Protein AF-A0A165WT64-F1 (afdb_monomer_lite)

Structure (mmCIF, N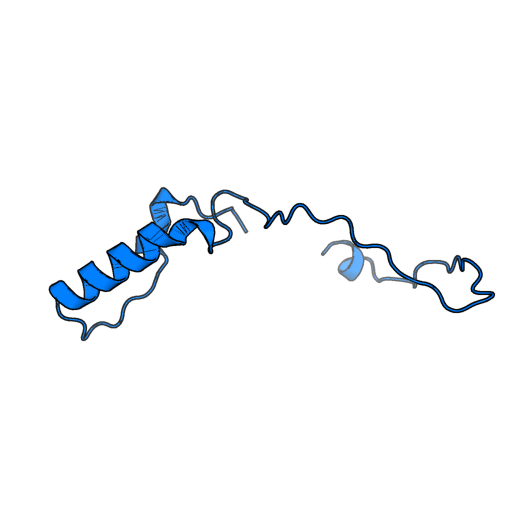/CA/C/O backbone):
data_AF-A0A165WT64-F1
#
_entry.id   AF-A0A165WT64-F1
#
loop_
_atom_site.group_PDB
_atom_site.id
_atom_site.type_symbol
_atom_site.label_atom_id
_atom_site.label_alt_id
_atom_site.label_comp_id
_atom_site.label_asym_id
_atom_site.label_entity_id
_atom_site.label_seq_id
_atom_site.pdbx_PDB_ins_code
_atom_site.Cartn_x
_atom_site.Cartn_y
_atom_site.Cartn_z
_atom_site.occupancy
_atom_site.B_iso_or_equiv
_atom_site.auth_seq_id
_atom_site.auth_comp_id
_atom_site.auth_asym_id
_atom_site.auth_atom_id
_atom_site.pdbx_PDB_model_num
ATOM 1 N N . ASP A 1 1 ? 8.122 -6.879 14.647 1.00 60.00 1 ASP A N 1
ATOM 2 C CA . ASP A 1 1 ? 6.684 -6.680 14.871 1.00 60.00 1 ASP A CA 1
ATOM 3 C C . ASP A 1 1 ? 5.905 -7.874 14.391 1.00 60.00 1 ASP A C 1
ATOM 5 O O . ASP A 1 1 ? 6.177 -8.376 13.304 1.00 60.00 1 ASP A O 1
ATOM 9 N N . ASP A 1 2 ? 4.983 -8.343 15.225 1.00 68.88 2 ASP A N 1
ATOM 10 C CA . ASP A 1 2 ? 4.051 -9.396 14.843 1.00 68.88 2 ASP A CA 1
ATOM 11 C C . ASP A 1 2 ? 3.025 -8.826 13.849 1.00 68.88 2 ASP A C 1
ATOM 13 O O . ASP A 1 2 ? 2.524 -7.715 14.056 1.00 68.88 2 ASP A O 1
ATOM 17 N N . PRO A 1 3 ? 2.698 -9.547 12.762 1.00 77.25 3 PRO A N 1
ATOM 18 C CA . PRO A 1 3 ? 1.779 -9.047 11.751 1.00 77.25 3 PRO A CA 1
ATOM 19 C C . PRO A 1 3 ? 0.385 -8.835 12.347 1.00 77.25 3 PRO A C 1
ATOM 21 O O . PRO A 1 3 ? -0.201 -9.737 12.952 1.00 77.25 3 PRO A O 1
ATOM 24 N N . ILE A 1 4 ? -0.167 -7.637 12.143 1.00 84.19 4 ILE A N 1
ATOM 25 C CA . ILE A 1 4 ? -1.530 -7.312 12.563 1.00 84.19 4 ILE A CA 1
ATOM 26 C C . ILE A 1 4 ? -2.504 -8.064 11.645 1.00 84.19 4 ILE A C 1
ATOM 28 O O . ILE A 1 4 ? -2.468 -7.863 10.425 1.00 84.19 4 ILE A O 1
ATOM 32 N N . PRO A 1 5 ? -3.386 -8.918 12.193 1.00 90.06 5 PRO A N 1
ATOM 33 C CA . PRO A 1 5 ? -4.364 -9.617 11.381 1.00 90.06 5 PRO A CA 1
ATOM 34 C C . PRO A 1 5 ? -5.469 -8.658 10.922 1.00 90.06 5 PRO A C 1
ATOM 36 O O . PRO A 1 5 ? -5.915 -7.816 11.707 1.00 90.06 5 PRO A O 1
ATOM 39 N N . ALA A 1 6 ? -6.001 -8.831 9.708 1.00 88.06 6 ALA A N 1
ATOM 40 C CA . ALA A 1 6 ? -7.060 -7.953 9.187 1.00 88.06 6 ALA A CA 1
ATOM 41 C C . ALA A 1 6 ? -8.315 -7.910 10.076 1.00 88.06 6 ALA A C 1
ATOM 43 O O . ALA A 1 6 ? -8.983 -6.882 10.180 1.00 88.06 6 ALA A O 1
ATOM 44 N N . SER A 1 7 ? -8.583 -8.991 10.815 1.00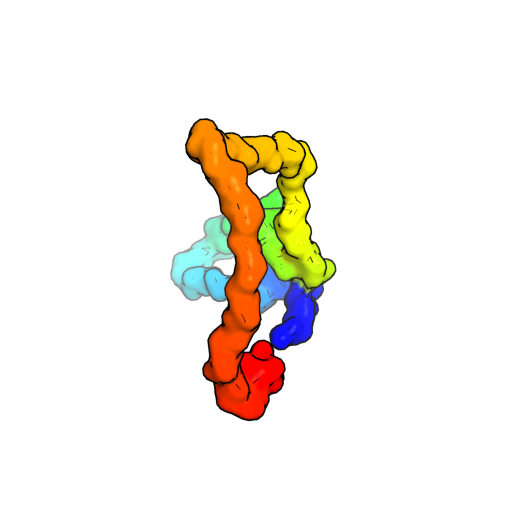 90.00 7 SER A N 1
ATOM 45 C CA . SER A 1 7 ? -9.663 -9.060 11.814 1.00 90.00 7 SER A CA 1
ATOM 46 C C . SER A 1 7 ? -9.584 -8.001 12.926 1.00 90.00 7 SER A C 1
ATOM 48 O O . SER A 1 7 ? -10.592 -7.730 13.581 1.00 90.00 7 SER A O 1
ATOM 50 N N . LYS A 1 8 ? -8.411 -7.396 13.156 1.00 92.00 8 LYS A N 1
ATOM 51 C CA . LYS A 1 8 ? -8.201 -6.346 14.161 1.00 92.00 8 LYS A CA 1
ATOM 52 C C . LYS A 1 8 ? -8.158 -4.933 13.577 1.00 92.00 8 LYS A C 1
ATOM 54 O O . LYS A 1 8 ? -8.063 -3.994 14.355 1.00 92.00 8 LYS A O 1
ATOM 59 N N . LEU A 1 9 ? -8.297 -4.758 12.261 1.00 91.50 9 LEU A N 1
ATOM 60 C CA . LEU A 1 9 ? -8.101 -3.470 11.581 1.00 91.50 9 LEU A CA 1
ATOM 61 C C . LEU A 1 9 ? -8.839 -2.297 12.248 1.00 91.50 9 LEU A C 1
ATOM 63 O O . LEU A 1 9 ? -8.222 -1.296 12.587 1.00 91.50 9 LEU A O 1
ATOM 67 N N . LEU A 1 10 ? -10.143 -2.434 12.503 1.00 93.44 10 LEU A N 1
ATOM 68 C CA . LEU A 1 10 ? -10.940 -1.357 13.109 1.00 93.44 10 LEU A CA 1
ATOM 69 C C . LEU A 1 10 ? -10.604 -1.077 14.581 1.00 93.44 10 LEU A C 1
ATOM 71 O O . LEU A 1 10 ? -10.997 -0.038 15.097 1.00 93.44 10 LEU A O 1
ATOM 75 N N . LYS A 1 11 ? -9.925 -2.003 15.269 1.00 92.94 11 LYS A N 1
ATOM 76 C CA . LYS A 1 11 ? -9.480 -1.815 16.658 1.00 92.94 11 LYS A CA 1
ATOM 77 C C . LYS A 1 11 ? -8.150 -1.076 16.741 1.00 92.94 11 LYS A C 1
ATOM 79 O O . LYS A 1 11 ? -7.920 -0.386 17.723 1.00 92.94 11 LYS A O 1
ATOM 84 N N . GLU A 1 12 ? -7.296 -1.252 15.738 1.00 91.06 12 GLU A N 1
ATOM 85 C CA . GLU A 1 12 ? -5.981 -0.604 15.663 1.00 91.06 12 GLU A CA 1
ATOM 86 C C . GLU A 1 12 ? -6.065 0.814 15.077 1.00 91.06 12 GLU A C 1
ATOM 88 O O . GLU A 1 12 ? -5.140 1.607 15.226 1.00 91.06 12 GLU A O 1
ATOM 93 N N . ILE A 1 13 ? -7.166 1.144 14.396 1.00 90.56 13 ILE A N 1
ATOM 94 C CA . ILE A 1 13 ? -7.399 2.481 13.852 1.00 90.56 13 ILE A CA 1
ATOM 95 C C . ILE A 1 13 ? -7.987 3.387 14.928 1.00 90.56 13 ILE A C 1
ATOM 97 O O . ILE A 1 13 ? -9.032 3.096 15.512 1.00 90.56 13 ILE A O 1
ATOM 101 N N . ASP A 1 14 ? -7.329 4.524 15.124 1.00 93.81 14 ASP A N 1
ATOM 102 C CA . ASP A 1 14 ? -7.814 5.595 15.979 1.00 93.81 14 ASP A CA 1
ATOM 103 C C . ASP A 1 14 ? -8.837 6.466 15.228 1.00 93.81 14 ASP A C 1
ATOM 105 O O . ASP A 1 14 ? -8.566 6.987 14.141 1.00 93.81 14 ASP A O 1
ATOM 109 N N . PHE A 1 15 ? -10.032 6.605 15.803 1.00 93.94 15 PHE A N 1
ATOM 110 C CA . PHE A 1 15 ? -11.122 7.418 15.266 1.00 93.94 15 PHE A CA 1
ATOM 111 C C . PHE A 1 15 ? -11.335 8.627 16.171 1.00 93.94 15 PHE A C 1
ATOM 113 O O . PHE A 1 15 ? -11.422 8.486 17.388 1.00 93.94 15 PHE A O 1
ATOM 120 N N . ALA A 1 16 ? -11.517 9.806 15.575 1.00 94.69 16 ALA A N 1
ATOM 121 C CA . ALA A 1 16 ? -11.761 11.025 16.338 1.00 94.69 16 ALA A CA 1
ATOM 122 C C . ALA A 1 16 ? -13.001 10.901 17.251 1.00 94.69 16 ALA A C 1
ATOM 124 O O . ALA A 1 16 ? -14.073 10.470 16.821 1.00 94.69 16 ALA A O 1
ATOM 125 N N . GLU A 1 17 ? -12.863 11.319 18.513 1.00 93.06 17 GLU A N 1
ATOM 126 C CA . GLU A 1 17 ? -13.895 11.153 19.552 1.00 93.06 17 GLU A CA 1
ATOM 127 C C . GLU A 1 17 ? -15.185 11.941 19.279 1.00 93.06 17 GLU A C 1
ATOM 129 O O . GLU A 1 17 ? -16.254 11.597 19.777 1.00 93.06 17 GLU A O 1
ATOM 134 N N . ASN A 1 18 ? -15.102 13.002 18.476 1.00 95.44 18 ASN A N 1
ATOM 135 C CA . ASN A 1 18 ? -16.217 13.893 18.161 1.00 95.44 18 ASN A CA 1
ATOM 136 C C . ASN A 1 18 ? -17.060 13.439 16.957 1.00 95.44 18 ASN A C 1
ATOM 138 O O . ASN A 1 18 ? -17.928 14.190 16.508 1.00 95.44 18 ASN A O 1
ATOM 142 N N . LEU A 1 19 ? -16.806 12.246 16.413 1.00 94.00 19 LEU A N 1
ATOM 143 C CA . LEU A 1 19 ? -17.583 11.700 15.304 1.00 94.00 19 LEU A CA 1
ATOM 144 C C . LEU A 1 19 ? -18.986 11.303 15.762 1.00 94.00 19 LEU A C 1
ATOM 146 O O . LEU A 1 19 ? -19.162 10.603 16.762 1.00 94.00 19 LEU A O 1
ATOM 150 N N . THR A 1 20 ? -19.997 11.674 14.976 1.00 96.88 20 THR A N 1
ATOM 151 C CA . THR A 1 20 ? -21.327 11.089 15.163 1.00 96.88 20 THR A CA 1
ATOM 152 C C . THR A 1 20 ? -21.288 9.589 14.832 1.00 96.88 20 THR A C 1
ATOM 154 O O . THR A 1 20 ? -20.441 9.147 14.044 1.00 96.88 20 THR A O 1
ATOM 157 N N . PRO A 1 21 ? -22.218 8.778 15.371 1.00 95.50 21 PRO A N 1
ATOM 158 C CA . PRO A 1 21 ? -22.281 7.349 15.055 1.00 95.50 21 PRO A CA 1
ATOM 159 C C . PRO A 1 21 ? -22.369 7.063 13.547 1.00 95.50 21 PRO A C 1
ATOM 161 O O . PRO A 1 21 ? -21.781 6.105 13.050 1.00 95.50 21 PRO A O 1
ATOM 164 N N . GLU A 1 22 ? -23.064 7.922 12.803 1.00 96.81 22 GLU A N 1
ATOM 165 C CA . GLU A 1 22 ? -23.239 7.817 11.350 1.00 96.81 22 GLU A CA 1
ATOM 166 C C . GLU A 1 22 ? -21.944 8.126 10.588 1.00 96.81 22 GLU A C 1
ATOM 168 O O . GLU A 1 22 ? -21.581 7.411 9.650 1.00 96.81 22 GLU A O 1
ATOM 173 N N . GLN A 1 23 ? -21.214 9.163 11.011 1.00 96.38 23 GLN A N 1
ATOM 174 C CA . GLN A 1 23 ? -19.920 9.520 10.428 1.00 96.38 23 GLN A CA 1
ATOM 175 C C . GLN A 1 23 ? -18.888 8.423 10.667 1.00 96.38 23 GLN A C 1
ATOM 177 O O . GLN A 1 23 ? -18.199 8.010 9.734 1.00 96.38 23 GLN A O 1
ATOM 182 N N . ARG A 1 24 ? -18.823 7.908 11.901 1.00 96.25 24 ARG A N 1
ATOM 183 C CA . ARG A 1 24 ? -17.936 6.799 12.254 1.00 96.25 24 ARG A CA 1
ATOM 184 C C . ARG A 1 24 ? -18.224 5.569 11.401 1.00 96.25 24 ARG A C 1
ATOM 186 O O . ARG A 1 24 ? -17.306 5.037 10.790 1.00 96.25 24 ARG A O 1
ATOM 193 N N . LYS A 1 25 ? -19.495 5.176 11.283 1.00 96.38 25 LYS A N 1
ATOM 194 C CA . LYS A 1 25 ? -19.898 4.039 10.448 1.00 96.38 25 LYS A CA 1
ATOM 195 C C . LYS A 1 25 ? -19.486 4.220 8.984 1.00 96.38 25 LYS A C 1
ATOM 197 O O . LYS A 1 25 ? -18.964 3.298 8.370 1.00 96.38 25 LYS A O 1
ATOM 202 N N . THR A 1 26 ? -19.665 5.424 8.440 1.00 96.88 26 THR A N 1
ATOM 203 C CA . THR A 1 26 ? -19.264 5.736 7.059 1.00 96.88 26 THR A CA 1
ATOM 204 C C . THR A 1 26 ? -17.751 5.581 6.864 1.00 96.88 26 THR A C 1
ATOM 206 O O . THR A 1 26 ? -17.310 5.066 5.838 1.00 96.88 26 THR A O 1
ATOM 209 N N . LEU A 1 27 ? -16.946 5.994 7.847 1.00 96.19 27 LEU A N 1
ATOM 210 C CA . LEU A 1 27 ? -15.491 5.822 7.814 1.00 96.19 27 LEU A CA 1
ATOM 211 C C . LEU A 1 27 ? -15.078 4.353 7.944 1.00 96.19 27 LEU A C 1
ATOM 213 O O . LEU A 1 27 ? -14.227 3.901 7.179 1.00 96.19 27 LEU A O 1
ATOM 217 N N . GLU A 1 28 ? -15.691 3.603 8.863 1.00 95.94 28 GLU A N 1
ATOM 218 C CA . GLU A 1 28 ? -15.459 2.162 9.019 1.00 95.94 28 GLU A CA 1
ATOM 219 C C . GLU A 1 28 ? -15.744 1.414 7.705 1.00 95.94 28 GLU A C 1
ATOM 221 O O . GLU A 1 28 ? -14.919 0.611 7.265 1.00 95.94 28 GLU A O 1
ATOM 226 N N . ASP A 1 29 ? -16.841 1.745 7.015 1.00 96.94 29 ASP A N 1
ATOM 227 C CA . ASP A 1 29 ? -17.193 1.160 5.716 1.00 96.94 29 ASP A CA 1
ATOM 228 C C . ASP A 1 29 ? -16.135 1.445 4.636 1.00 96.94 29 ASP A C 1
ATOM 230 O O . ASP A 1 29 ? -15.792 0.562 3.842 1.00 96.94 29 ASP A O 1
ATOM 234 N N . VAL A 1 30 ? -15.597 2.670 4.589 1.00 96.81 30 VAL A N 1
ATOM 235 C CA . VAL A 1 30 ? -14.520 3.043 3.654 1.00 96.81 30 VAL A CA 1
ATOM 236 C C . VAL 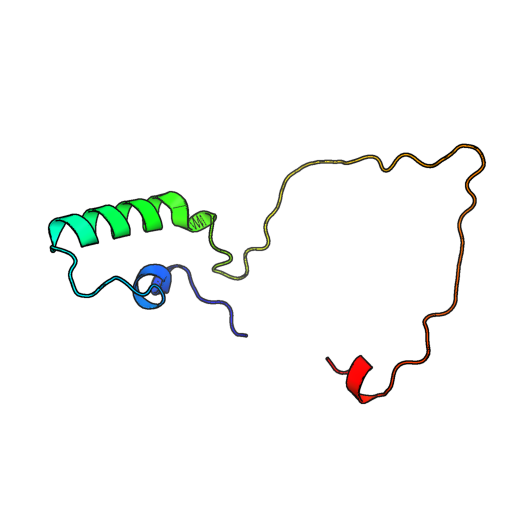A 1 30 ? -13.243 2.268 3.974 1.00 96.81 30 VAL A C 1
ATOM 238 O O . VAL A 1 30 ? -12.630 1.699 3.070 1.00 96.81 30 VAL A O 1
ATOM 241 N N . ILE A 1 31 ? -12.861 2.196 5.248 1.00 95.56 31 ILE A N 1
ATOM 242 C CA . ILE A 1 31 ? -11.670 1.470 5.695 1.00 95.56 31 ILE A CA 1
ATOM 243 C C . ILE A 1 31 ? -11.765 -0.010 5.320 1.00 95.56 31 ILE A C 1
ATOM 245 O O . ILE A 1 31 ? -10.841 -0.541 4.709 1.00 95.56 31 ILE A O 1
ATOM 249 N N . LEU A 1 32 ? -12.887 -0.667 5.625 1.00 94.69 32 LEU A N 1
ATOM 250 C CA . LEU A 1 32 ? -13.087 -2.084 5.315 1.00 94.69 32 LEU A CA 1
ATOM 251 C C . LEU A 1 32 ? -13.085 -2.342 3.806 1.00 94.69 32 LEU A C 1
ATOM 253 O O . LEU A 1 32 ? -12.451 -3.290 3.339 1.00 94.69 32 LEU A O 1
ATOM 257 N N . ARG A 1 33 ? -13.733 -1.471 3.021 1.00 96.25 33 ARG A N 1
ATOM 258 C CA . ARG A 1 33 ? -13.721 -1.552 1.552 1.00 96.25 33 ARG A CA 1
ATOM 259 C C . ARG A 1 33 ? -12.303 -1.491 0.987 1.00 96.25 33 ARG A C 1
ATOM 261 O O . ARG A 1 33 ? -12.008 -2.157 -0.003 1.00 96.25 33 ARG A O 1
ATOM 268 N N . HIS A 1 34 ? -11.433 -0.710 1.619 1.00 93.00 34 HIS A N 1
ATOM 269 C CA . HIS A 1 34 ? -10.052 -0.501 1.201 1.00 93.00 34 HIS A CA 1
ATOM 270 C C . HIS A 1 34 ? -9.034 -1.212 2.103 1.00 93.00 34 HIS A C 1
ATOM 272 O O . HIS A 1 34 ? -7.865 -0.839 2.093 1.00 93.00 34 HIS A O 1
ATOM 278 N N . GLN A 1 35 ? -9.423 -2.273 2.822 1.00 90.81 35 GLN A N 1
ATOM 279 C CA . GLN A 1 35 ? -8.536 -2.983 3.759 1.00 90.81 35 GLN A CA 1
ATOM 280 C C . GLN A 1 35 ? -7.232 -3.482 3.112 1.00 90.81 35 GLN A C 1
ATOM 282 O O . GLN A 1 35 ? -6.194 -3.564 3.758 1.00 90.81 35 GLN A O 1
ATOM 287 N N . ALA A 1 36 ? -7.263 -3.759 1.805 1.00 87.75 36 ALA A N 1
ATOM 288 C CA . ALA A 1 36 ? -6.094 -4.145 1.027 1.00 87.75 36 ALA A CA 1
ATOM 289 C C . ALA A 1 36 ? -5.023 -3.034 0.959 1.00 87.75 36 ALA A C 1
ATOM 291 O O . ALA A 1 36 ? -3.847 -3.319 0.773 1.00 87.75 36 ALA A O 1
ATOM 292 N N . ALA A 1 37 ? -5.370 -1.760 1.124 1.00 87.69 37 ALA A N 1
ATOM 293 C CA . ALA A 1 37 ? -4.367 -0.696 1.153 1.00 87.69 37 ALA A CA 1
ATOM 294 C C . ALA A 1 37 ? -3.411 -0.806 2.360 1.00 87.69 37 ALA A C 1
ATOM 296 O O . ALA A 1 37 ? -2.338 -0.209 2.342 1.00 87.69 37 ALA A O 1
ATOM 297 N N . PHE A 1 38 ? -3.778 -1.581 3.385 1.00 87.25 38 PHE A N 1
ATOM 298 C CA . PHE A 1 38 ? -2.978 -1.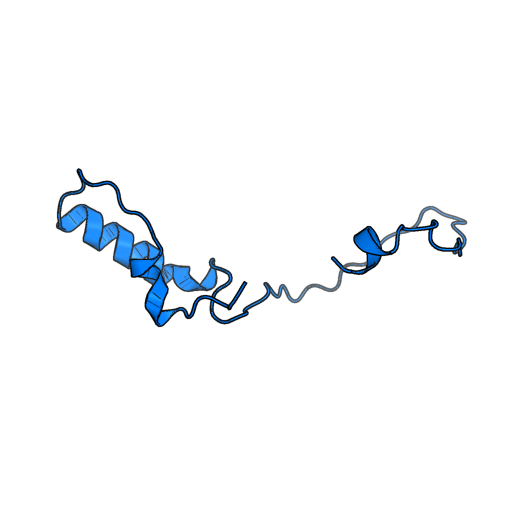804 4.582 1.00 87.25 38 PHE A CA 1
ATOM 299 C C . PHE A 1 38 ? -2.127 -3.080 4.451 1.00 87.25 38 PHE A C 1
ATOM 301 O O . PHE A 1 38 ? -2.561 -4.087 3.887 1.00 87.25 38 PHE A O 1
ATOM 308 N N . GLY A 1 39 ? -0.913 -3.054 5.008 1.00 86.69 39 GLY A N 1
ATOM 309 C CA . GLY A 1 39 ? 0.011 -4.198 5.069 1.00 86.69 39 GLY A CA 1
ATOM 310 C C . GLY A 1 39 ? -0.358 -5.225 6.146 1.00 86.69 39 GLY A C 1
ATOM 311 O O . GLY A 1 39 ? 0.476 -5.575 6.975 1.00 86.69 39 GLY A O 1
ATOM 312 N N . LEU A 1 40 ? -1.621 -5.650 6.187 1.00 89.12 40 LEU A N 1
ATOM 313 C CA . LEU A 1 40 ? -2.143 -6.620 7.158 1.00 89.12 40 LEU A CA 1
ATOM 314 C C . LEU A 1 40 ? -1.810 -8.050 6.730 1.00 89.12 40 LEU A C 1
ATOM 316 O O . LEU A 1 40 ? -1.470 -8.292 5.573 1.00 89.12 40 LEU A O 1
ATOM 320 N N . ASP A 1 41 ? -1.916 -9.002 7.658 1.00 88.06 41 ASP A N 1
ATOM 321 C CA . ASP A 1 41 ? -1.749 -10.440 7.379 1.00 88.06 41 ASP A CA 1
ATOM 322 C C . ASP A 1 41 ? -0.410 -10.786 6.694 1.00 88.06 41 ASP A C 1
ATOM 324 O O . ASP A 1 41 ? -0.324 -11.703 5.877 1.00 88.06 41 ASP A O 1
ATOM 328 N N . ASN A 1 42 ? 0.649 -10.033 7.018 1.00 83.00 42 ASN A N 1
ATOM 329 C CA . ASN A 1 42 ? 1.983 -10.176 6.426 1.00 83.00 42 ASN A CA 1
ATOM 330 C C . ASN A 1 42 ? 2.011 -9.976 4.895 1.00 83.00 42 ASN A C 1
ATOM 332 O O . ASN A 1 42 ? 2.871 -10.512 4.191 1.00 83.00 42 ASN A O 1
ATOM 336 N N . ARG A 1 43 ? 1.051 -9.211 4.364 1.00 83.19 43 ARG A N 1
ATOM 337 C CA . ARG A 1 43 ? 0.933 -8.923 2.939 1.00 83.19 43 ARG A CA 1
ATOM 338 C C . ARG A 1 43 ? 1.926 -7.844 2.526 1.00 83.19 43 ARG A C 1
ATOM 340 O O . ARG A 1 43 ? 1.757 -6.670 2.853 1.00 83.19 43 ARG A O 1
ATOM 347 N N . LEU A 1 44 ? 2.931 -8.236 1.751 1.00 79.75 44 LEU A N 1
ATOM 348 C CA . LEU A 1 44 ? 3.786 -7.300 1.032 1.00 79.75 44 LEU A CA 1
ATOM 349 C C . LEU A 1 44 ? 3.075 -6.872 -0.257 1.00 79.75 44 LEU A C 1
ATOM 351 O O . LEU A 1 44 ? 2.448 -7.696 -0.922 1.00 79.75 44 LEU A O 1
ATOM 355 N N . GLY A 1 45 ? 3.133 -5.582 -0.588 1.00 77.38 45 GLY A N 1
ATOM 356 C CA . GLY A 1 45 ? 2.582 -5.090 -1.847 1.00 77.38 45 GLY A CA 1
ATOM 357 C C . GLY A 1 45 ? 3.235 -5.808 -3.025 1.00 77.38 45 GLY A C 1
ATOM 358 O O . GLY A 1 45 ? 4.458 -5.824 -3.128 1.00 77.38 45 GLY A O 1
ATOM 359 N N . ASP A 1 46 ? 2.417 -6.388 -3.897 1.00 78.56 46 ASP A N 1
ATOM 360 C CA . ASP A 1 46 ? 2.853 -6.954 -5.167 1.00 78.56 46 ASP A CA 1
ATOM 361 C C . ASP A 1 46 ? 2.241 -6.125 -6.295 1.00 78.56 46 ASP A C 1
ATOM 363 O O . ASP A 1 46 ? 1.034 -5.860 -6.313 1.00 78.56 46 ASP A O 1
ATOM 367 N N . PHE A 1 47 ? 3.089 -5.673 -7.210 1.00 79.44 47 PHE A N 1
ATOM 368 C CA . PHE A 1 47 ? 2.665 -5.022 -8.436 1.00 79.44 47 PHE A CA 1
ATOM 369 C C . PHE A 1 47 ? 3.309 -5.794 -9.585 1.00 79.44 47 PHE A C 1
ATOM 371 O O . PHE A 1 47 ? 4.533 -5.730 -9.721 1.00 79.44 47 PHE A O 1
ATOM 378 N N . PRO A 1 48 ? 2.520 -6.524 -10.398 1.00 81.31 48 PRO A N 1
ATOM 379 C CA . PRO A 1 48 ? 3.049 -7.379 -11.451 1.00 81.31 48 PRO A CA 1
ATOM 380 C C . PRO A 1 48 ? 3.577 -6.514 -12.599 1.00 81.31 48 PRO A C 1
ATOM 382 O O . PRO A 1 48 ? 2.895 -6.272 -13.595 1.00 81.31 48 PRO A O 1
ATOM 385 N N . ALA A 1 49 ? 4.794 -6.005 -12.434 1.00 85.88 49 ALA A N 1
ATOM 386 C CA . ALA A 1 49 ? 5.482 -5.183 -13.408 1.00 85.88 49 ALA A CA 1
ATOM 387 C C . ALA A 1 49 ? 6.930 -5.630 -13.563 1.00 85.88 49 ALA A C 1
ATOM 389 O O . ALA A 1 49 ? 7.714 -5.609 -12.617 1.00 85.88 49 ALA A O 1
ATOM 390 N N . ASP A 1 50 ? 7.293 -5.931 -14.804 1.00 89.62 50 ASP A N 1
ATOM 391 C CA . ASP A 1 50 ? 8.678 -6.130 -15.199 1.00 89.62 50 ASP A CA 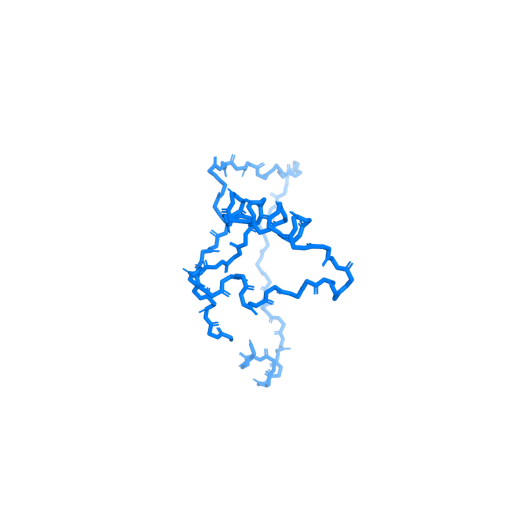1
ATOM 392 C C . ASP A 1 50 ? 9.261 -4.803 -15.684 1.00 89.62 50 ASP A C 1
ATOM 394 O O . ASP A 1 50 ? 8.956 -4.316 -16.777 1.00 89.62 50 ASP A O 1
ATOM 398 N N . VAL A 1 51 ? 10.117 -4.197 -14.862 1.00 89.00 51 VAL A N 1
ATOM 399 C CA . VAL A 1 51 ? 10.769 -2.923 -15.183 1.00 89.00 51 VAL A CA 1
ATOM 400 C C . VAL A 1 51 ? 12.191 -3.177 -15.679 1.00 89.00 51 VAL A C 1
ATOM 402 O O . VAL A 1 51 ? 13.017 -3.767 -14.986 1.00 89.00 51 VAL A O 1
ATOM 405 N N . LYS A 1 52 ? 12.510 -2.686 -16.883 1.00 93.62 52 LYS A N 1
ATOM 406 C CA . LYS A 1 52 ? 13.882 -2.701 -17.411 1.00 93.62 52 LYS A CA 1
ATOM 407 C C . LYS A 1 52 ? 14.650 -1.471 -16.928 1.00 93.62 52 LYS A C 1
ATOM 409 O O . LYS A 1 52 ? 14.270 -0.345 -17.238 1.00 93.62 52 LYS A O 1
ATOM 414 N N . ILE A 1 53 ? 15.763 -1.688 -16.230 1.00 92.25 53 ILE A N 1
ATOM 415 C CA . ILE A 1 53 ? 16.693 -0.618 -15.843 1.00 92.25 53 ILE A CA 1
ATOM 416 C C . ILE A 1 53 ? 17.640 -0.347 -17.017 1.00 92.25 53 ILE A C 1
ATOM 418 O O . ILE A 1 53 ? 18.472 -1.186 -17.361 1.00 92.25 53 ILE A O 1
ATOM 422 N N . LEU A 1 54 ? 17.506 0.820 -17.649 1.00 95.50 54 LEU A N 1
ATOM 423 C CA . LEU A 1 54 ? 18.370 1.226 -18.758 1.00 95.50 54 LEU A CA 1
ATOM 424 C C . LEU A 1 54 ? 19.707 1.756 -18.229 1.00 95.50 54 LEU A C 1
ATOM 426 O O . LEU A 1 54 ? 19.743 2.648 -17.382 1.00 95.50 54 LEU A O 1
ATOM 430 N N . LEU A 1 55 ? 20.809 1.220 -18.752 1.00 96.19 55 LEU A N 1
ATOM 431 C CA . LEU A 1 55 ? 22.157 1.675 -18.420 1.00 96.19 55 LEU A CA 1
ATOM 432 C C . LEU A 1 55 ? 22.623 2.755 -19.397 1.00 96.19 55 LEU A C 1
ATOM 434 O O . LEU A 1 55 ? 22.191 2.807 -20.550 1.00 96.19 55 LEU A O 1
ATOM 43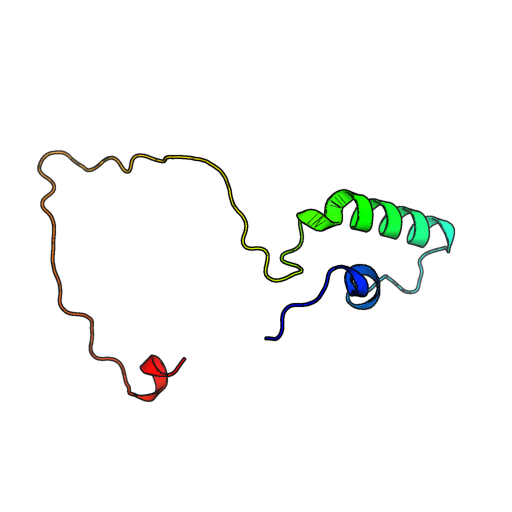8 N N . LYS A 1 56 ? 23.558 3.595 -18.945 1.00 96.25 56 LYS A N 1
ATOM 439 C CA . LYS A 1 56 ? 24.293 4.473 -19.861 1.00 96.25 56 LYS A CA 1
ATOM 440 C C . LYS A 1 56 ? 25.109 3.611 -20.838 1.00 96.25 56 LYS A C 1
ATOM 442 O O . LYS A 1 56 ? 25.580 2.545 -20.419 1.00 96.25 56 LYS A O 1
ATOM 447 N N . PRO A 1 57 ? 25.326 4.061 -22.086 1.00 95.81 57 PRO A N 1
ATOM 448 C CA . PRO A 1 57 ? 26.260 3.405 -22.997 1.00 95.81 57 PRO A CA 1
ATOM 449 C C . PRO A 1 57 ? 27.610 3.132 -22.313 1.00 95.81 57 PRO A C 1
ATOM 451 O O . PRO A 1 57 ? 28.045 3.920 -21.473 1.00 95.81 57 PRO A O 1
ATOM 454 N N . ASP A 1 58 ? 28.220 1.987 -22.624 1.00 95.31 58 ASP A N 1
ATOM 455 C CA . ASP A 1 58 ? 29.528 1.541 -22.110 1.00 95.31 58 ASP A CA 1
ATOM 456 C C . ASP A 1 58 ? 29.630 1.300 -20.592 1.00 95.31 58 ASP A C 1
ATOM 458 O O . ASP A 1 58 ? 30.724 1.086 -20.060 1.00 95.31 58 ASP A O 1
ATOM 462 N N . SER A 1 59 ? 28.499 1.279 -19.877 1.00 96.38 59 SER A N 1
ATOM 463 C CA . SER A 1 59 ? 28.474 0.914 -18.457 1.00 96.38 59 SER A CA 1
ATOM 464 C C . SER A 1 59 ? 29.000 -0.508 -18.253 1.00 96.38 59 SER A C 1
ATOM 466 O O . SER A 1 59 ? 28.585 -1.444 -18.938 1.00 96.38 59 SER A O 1
ATOM 468 N N . LYS A 1 60 ? 29.887 -0.679 -17.270 1.00 95.38 60 LYS A N 1
ATOM 469 C CA . LYS A 1 60 ? 30.434 -1.982 -16.877 1.00 95.38 60 LYS A CA 1
ATOM 470 C C . LYS A 1 60 ? 29.947 -2.352 -15.476 1.00 95.38 60 LYS A C 1
ATOM 472 O O . LYS A 1 60 ? 29.821 -1.457 -14.638 1.00 95.38 60 LYS A O 1
ATOM 477 N N . PRO A 1 61 ? 29.704 -3.642 -15.193 1.00 94.69 61 PRO A N 1
ATOM 478 C CA . PRO A 1 61 ? 29.441 -4.095 -13.836 1.00 94.69 61 PRO A CA 1
ATOM 479 C C . PRO A 1 61 ? 30.587 -3.710 -12.897 1.00 94.69 61 PRO A C 1
ATOM 481 O O . PRO A 1 61 ? 31.759 -3.776 -13.273 1.00 94.69 61 PRO A O 1
ATOM 484 N N . ILE A 1 62 ? 30.242 -3.343 -11.668 1.00 95.06 62 ILE A N 1
ATOM 485 C CA . ILE A 1 62 ? 31.201 -3.089 -10.596 1.00 95.06 62 ILE A CA 1
ATOM 486 C C . ILE A 1 62 ? 30.917 -4.045 -9.439 1.00 95.06 62 ILE A C 1
ATOM 488 O O . ILE A 1 62 ? 29.762 -4.325 -9.129 1.00 95.06 62 ILE A O 1
ATOM 492 N N . SER A 1 63 ? 31.977 -4.544 -8.808 1.00 95.00 63 SER A N 1
ATOM 493 C CA . SER A 1 63 ? 31.898 -5.417 -7.639 1.00 95.00 63 SER A CA 1
ATOM 494 C C . SER A 1 63 ? 32.797 -4.853 -6.548 1.00 95.00 63 SER A C 1
ATOM 496 O O . SER A 1 63 ? 34.013 -5.031 -6.587 1.00 95.00 63 SER A O 1
ATOM 498 N N . LEU A 1 64 ? 32.201 -4.136 -5.597 1.00 94.38 64 LEU A N 1
ATOM 499 C CA . LEU A 1 64 ? 32.899 -3.572 -4.442 1.00 94.38 64 LEU A CA 1
ATOM 500 C C . LEU A 1 64 ? 32.655 -4.454 -3.211 1.00 94.38 64 LEU A C 1
ATOM 502 O O . LEU A 1 64 ? 31.537 -4.948 -3.045 1.00 94.38 64 LEU A O 1
ATOM 506 N N . PRO A 1 65 ? 33.660 -4.658 -2.339 1.00 93.12 65 PRO A N 1
ATOM 507 C CA . PRO A 1 65 ? 33.424 -5.335 -1.073 1.00 93.12 65 PRO A CA 1
ATOM 508 C C . PRO A 1 65 ? 32.448 -4.511 -0.216 1.00 93.12 65 PRO A C 1
ATOM 510 O O . PRO A 1 65 ? 32.517 -3.277 -0.238 1.00 93.12 65 PRO A O 1
ATOM 513 N N . PRO A 1 66 ? 31.560 -5.156 0.562 1.00 90.38 66 PRO A N 1
ATOM 514 C CA . PRO A 1 66 ? 30.756 -4.456 1.553 1.00 90.38 66 PRO A CA 1
ATOM 515 C C . PRO A 1 66 ? 31.651 -3.673 2.519 1.00 90.38 66 PRO A C 1
ATOM 517 O O . PRO A 1 66 ? 32.728 -4.140 2.899 1.00 90.38 66 PRO A O 1
ATOM 520 N N . PHE A 1 67 ? 31.201 -2.493 2.941 1.00 91.00 67 PHE A N 1
ATOM 521 C CA . PHE A 1 67 ? 31.895 -1.738 3.980 1.00 91.00 67 PHE A CA 1
ATOM 522 C C . PHE A 1 67 ? 31.930 -2.525 5.294 1.00 91.00 67 PHE A C 1
ATOM 524 O O . PHE A 1 67 ? 31.037 -3.325 5.587 1.00 91.00 67 PHE A O 1
ATOM 531 N N . SER A 1 68 ? 32.953 -2.278 6.114 1.00 90.19 68 SER A N 1
ATOM 532 C CA . SER A 1 68 ? 33.000 -2.839 7.459 1.00 90.19 68 SER A CA 1
ATOM 533 C C . SER A 1 68 ? 31.822 -2.308 8.279 1.00 90.19 68 SER A C 1
ATOM 535 O O . SER A 1 68 ? 31.658 -1.106 8.476 1.00 90.19 68 SER A O 1
ATOM 537 N N . GLN A 1 69 ? 30.989 -3.222 8.767 1.00 91.19 69 GLN A N 1
ATOM 538 C CA . GLN A 1 69 ? 29.913 -2.913 9.704 1.00 91.19 69 GLN A CA 1
ATOM 539 C C . GLN A 1 69 ? 30.286 -3.425 11.093 1.00 91.19 69 GLN A C 1
ATOM 541 O O . GLN A 1 69 ? 30.884 -4.498 11.226 1.00 91.19 69 GLN A O 1
ATOM 546 N N . SER A 1 70 ? 29.918 -2.664 12.126 1.00 90.25 70 SER A N 1
ATOM 547 C CA . SER A 1 70 ? 30.011 -3.131 13.508 1.00 90.25 70 SER A CA 1
ATOM 548 C C . SER A 1 70 ? 29.136 -4.380 13.707 1.00 90.25 70 SER A C 1
ATOM 550 O O . SER A 1 70 ? 28.134 -4.546 13.003 1.00 90.25 70 SER A O 1
ATOM 552 N N . PRO A 1 71 ? 29.469 -5.261 14.668 1.00 86.38 71 PRO A N 1
ATOM 553 C CA . PRO A 1 71 ? 28.624 -6.408 15.000 1.00 86.38 71 PRO A CA 1
ATOM 554 C C . PRO A 1 71 ? 27.177 -6.011 15.323 1.00 86.38 71 PRO A C 1
ATOM 556 O O . PRO A 1 71 ? 26.252 -6.698 14.906 1.00 86.38 71 PRO A O 1
ATOM 559 N N . GLN A 1 72 ? 26.983 -4.874 15.998 1.00 88.44 72 GLN A N 1
ATOM 560 C CA . GLN A 1 72 ? 25.665 -4.338 16.335 1.00 88.44 72 GLN A CA 1
ATOM 561 C C . GLN A 1 72 ? 24.855 -3.977 15.086 1.00 88.44 72 GLN A C 1
ATOM 563 O O . GLN A 1 72 ? 23.704 -4.379 14.987 1.00 88.44 72 GLN A O 1
ATOM 568 N N . ASN A 1 73 ? 25.457 -3.297 14.103 1.00 84.12 73 ASN A N 1
ATOM 569 C CA . ASN A 1 73 ? 24.765 -2.921 12.864 1.00 84.12 73 ASN A CA 1
ATOM 570 C C . ASN A 1 73 ? 24.470 -4.117 11.949 1.00 84.12 73 ASN A C 1
ATOM 572 O O . ASN A 1 73 ? 23.672 -3.991 11.031 1.00 84.12 73 ASN A O 1
ATOM 576 N N . ARG A 1 74 ? 25.137 -5.257 12.157 1.00 81.81 74 ARG A N 1
ATOM 577 C CA . ARG A 1 74 ? 24.862 -6.499 11.422 1.00 81.81 74 ARG A CA 1
ATOM 578 C C . ARG A 1 74 ? 23.686 -7.284 12.012 1.00 81.81 74 ARG A C 1
ATOM 580 O O . ARG A 1 74 ? 23.134 -8.136 11.329 1.00 81.81 74 ARG A O 1
ATOM 587 N N . ALA A 1 75 ? 23.373 -7.064 13.287 1.00 80.94 75 ALA A N 1
ATOM 588 C CA . ALA A 1 75 ? 22.362 -7.821 14.022 1.00 80.94 75 ALA A CA 1
ATOM 589 C C . ALA A 1 75 ? 20.953 -7.202 13.959 1.00 80.94 75 ALA A C 1
ATOM 591 O O . ALA A 1 75 ? 20.027 -7.779 14.525 1.00 80.94 75 ALA A O 1
ATOM 592 N N . VAL A 1 76 ? 20.818 -6.035 13.320 1.00 61.28 76 VAL A N 1
ATOM 593 C CA . VAL A 1 76 ? 19.554 -5.325 13.067 1.00 61.28 76 VAL A CA 1
ATOM 594 C C . VAL A 1 76 ? 18.994 -5.639 11.691 1.00 61.28 76 VAL A C 1
ATOM 596 O O . VAL A 1 76 ? 19.803 -5.833 10.756 1.00 61.28 76 VAL A O 1
#

Foldseek 3Di:
DPFAALVCQLVPDDDDPPDDPVRSVVVVVVCNVVVVVDCHPVDDDDDPDDDDDDDDPPDDDDDDDDDDDDPVVVVD

Organism: NCBI:txid1314776

Sequence (76 aa):
DDPIPASKLLKEIDFAENLTPEQRKTLEDVILRHQAAFGLDNRLGDFPADVKILLKPDSKPISLPPFSQSPQNRAV

pLDDT: mean 89.8, std 7.57, range [60.0, 96.94]

Secondary structure (DSSP, 8-state):
-PPPPGGGHHHHS---TT--HHHHHHHHHHHHHTGGGS--TT-----------PPPTT-----PPPPP--HHHH--

Radius of gyration: 22.2 Å; chains: 1; bounding box: 57×24×42 Å